Protein AF-A0A7Y4T714-F1 (afdb_monomer_lite)

Structure (mmCIF, N/CA/C/O backbone):
data_AF-A0A7Y4T714-F1
#
_entry.id   AF-A0A7Y4T714-F1
#
loop_
_atom_site.group_PDB
_atom_site.id
_atom_site.type_symbol
_atom_site.label_atom_id
_atom_site.label_alt_id
_atom_site.label_comp_id
_atom_site.label_asym_id
_atom_site.label_entity_id
_atom_site.label_seq_id
_atom_site.pdbx_PDB_ins_code
_atom_site.Cartn_x
_atom_site.Cartn_y
_atom_site.Cartn_z
_atom_site.occupancy
_atom_site.B_iso_or_equiv
_atom_site.auth_seq_id
_atom_site.auth_comp_id
_atom_site.auth_asym_id
_atom_site.auth_atom_id
_atom_site.pdbx_PDB_model_num
ATOM 1 N N . MET A 1 1 ? 36.665 -15.129 -54.058 1.00 60.12 1 MET A N 1
ATOM 2 C CA . MET A 1 1 ? 36.441 -14.141 -52.974 1.00 60.12 1 MET A CA 1
ATOM 3 C C . MET A 1 1 ? 37.020 -14.735 -51.692 1.00 60.12 1 MET A C 1
ATOM 5 O O . MET A 1 1 ? 36.632 -15.840 -51.349 1.00 60.12 1 MET A O 1
ATOM 9 N N . SER A 1 2 ? 38.037 -14.123 -51.074 1.00 74.81 2 SER A N 1
ATOM 10 C CA . SER A 1 2 ? 38.825 -14.779 -50.013 1.00 74.81 2 SER A CA 1
ATOM 11 C C . SER A 1 2 ? 38.072 -14.863 -48.677 1.00 74.81 2 SER A C 1
ATOM 13 O O . SER A 1 2 ? 37.414 -13.905 -48.274 1.00 74.81 2 SER A O 1
ATOM 15 N N . LEU A 1 3 ? 38.205 -15.997 -47.976 1.00 86.75 3 LEU A N 1
ATOM 16 C CA . LEU A 1 3 ? 37.586 -16.323 -46.675 1.00 86.75 3 LEU A CA 1
ATOM 17 C C . LEU A 1 3 ? 37.706 -15.195 -45.629 1.00 86.75 3 LEU A C 1
ATOM 19 O O . LEU A 1 3 ? 36.787 -14.938 -44.857 1.00 86.75 3 LEU A O 1
ATOM 23 N N . ARG A 1 4 ? 38.811 -14.445 -45.674 1.00 87.75 4 ARG A N 1
ATOM 24 C CA . ARG A 1 4 ? 39.078 -13.278 -44.823 1.00 87.75 4 ARG A CA 1
ATOM 25 C C . ARG A 1 4 ? 38.040 -12.158 -44.967 1.00 87.75 4 ARG A C 1
ATOM 27 O O . ARG A 1 4 ? 37.714 -11.513 -43.978 1.00 87.75 4 ARG A O 1
ATOM 34 N N . ARG A 1 5 ? 37.511 -11.916 -46.171 1.00 87.69 5 ARG A N 1
ATOM 35 C CA . ARG A 1 5 ? 36.491 -10.874 -46.402 1.00 87.69 5 ARG A CA 1
ATOM 36 C C . ARG A 1 5 ? 35.148 -11.244 -45.770 1.00 87.69 5 ARG A C 1
ATOM 38 O O . ARG A 1 5 ? 34.500 -10.377 -45.199 1.00 87.69 5 ARG A O 1
ATOM 45 N N . TRP A 1 6 ? 34.780 -12.523 -45.822 1.00 91.44 6 TRP A N 1
ATOM 46 C CA . TRP A 1 6 ? 33.579 -13.038 -45.163 1.00 91.44 6 TRP A CA 1
ATOM 47 C C . TRP A 1 6 ? 33.697 -12.969 -43.643 1.00 91.44 6 TRP A C 1
ATOM 49 O O . TRP A 1 6 ? 32.791 -12.463 -42.995 1.00 91.44 6 TRP A O 1
ATOM 59 N N . ALA A 1 7 ? 34.841 -13.370 -43.082 1.00 93.00 7 ALA A N 1
ATOM 60 C CA . ALA A 1 7 ? 35.075 -13.291 -41.640 1.00 93.00 7 ALA A CA 1
ATOM 61 C C . ALA A 1 7 ? 34.966 -11.853 -41.096 1.00 93.00 7 ALA A C 1
ATOM 63 O O . ALA A 1 7 ? 34.316 -11.627 -40.078 1.00 93.00 7 ALA A O 1
ATOM 64 N N . ILE A 1 8 ? 35.553 -10.874 -41.797 1.00 94.31 8 ILE A N 1
ATOM 65 C CA . ILE A 1 8 ? 35.474 -9.455 -41.413 1.00 94.31 8 ILE A CA 1
ATOM 66 C C . ILE A 1 8 ? 34.034 -8.939 -41.519 1.00 94.31 8 ILE A C 1
ATOM 68 O O . ILE A 1 8 ? 33.565 -8.257 -40.610 1.00 94.31 8 ILE A O 1
ATOM 72 N N . GLY A 1 9 ? 33.325 -9.286 -42.598 1.00 94.75 9 GLY A N 1
ATOM 73 C CA . GLY A 1 9 ? 31.922 -8.911 -42.773 1.00 94.75 9 GLY A CA 1
ATOM 74 C C . GLY A 1 9 ? 31.040 -9.447 -41.646 1.00 94.75 9 GLY A C 1
ATOM 75 O O . GLY A 1 9 ? 30.298 -8.683 -41.033 1.00 94.75 9 GLY A O 1
ATOM 76 N N . THR A 1 10 ? 31.179 -10.730 -41.306 1.00 95.25 10 THR A N 1
ATOM 77 C CA . THR A 1 10 ? 30.423 -11.351 -40.211 1.00 95.25 10 THR A CA 1
ATOM 78 C C . THR A 1 10 ? 30.734 -10.699 -38.865 1.00 95.25 10 THR A C 1
ATOM 80 O O . THR A 1 10 ? 29.812 -10.385 -38.116 1.00 95.25 10 THR A O 1
ATOM 83 N N . ALA A 1 11 ? 32.009 -10.437 -38.564 1.00 96.56 11 ALA A N 1
ATOM 84 C CA . ALA A 1 11 ? 32.400 -9.787 -37.314 1.00 96.56 11 ALA A CA 1
ATOM 85 C C . ALA A 1 11 ? 31.814 -8.369 -37.185 1.00 96.56 11 ALA A C 1
ATOM 87 O O . ALA A 1 11 ? 31.322 -8.005 -36.119 1.00 96.56 11 ALA A O 1
ATOM 88 N N . ALA A 1 12 ? 31.808 -7.592 -38.273 1.00 96.62 12 ALA A N 1
ATOM 89 C CA . ALA A 1 12 ? 31.213 -6.258 -38.287 1.00 96.62 12 ALA A CA 1
ATOM 90 C C . ALA A 1 12 ? 29.697 -6.304 -38.040 1.00 96.62 12 ALA A C 1
ATOM 92 O O . ALA A 1 12 ? 29.182 -5.518 -37.247 1.00 96.62 12 ALA A O 1
ATOM 93 N N . VAL A 1 13 ? 28.989 -7.255 -38.658 1.00 97.69 13 VAL A N 1
ATOM 94 C CA . VAL A 1 13 ? 27.546 -7.442 -38.437 1.00 97.69 13 VAL A CA 1
ATOM 95 C C . VAL A 1 13 ? 27.257 -7.811 -36.983 1.00 97.69 13 VAL A C 1
ATOM 97 O O . VAL A 1 13 ? 26.388 -7.201 -36.366 1.00 97.69 13 VAL A O 1
ATOM 100 N N . VAL A 1 14 ? 28.011 -8.751 -36.407 1.00 98.00 14 VAL A N 1
ATOM 101 C CA . VAL A 1 14 ? 27.857 -9.135 -34.995 1.00 98.00 14 VAL A CA 1
ATOM 102 C C . VAL A 1 14 ? 28.109 -7.945 -34.070 1.00 98.00 14 VAL A C 1
ATOM 104 O O . VAL A 1 14 ? 27.341 -7.736 -33.136 1.00 98.00 14 VAL A O 1
ATOM 107 N N . ALA A 1 15 ? 29.135 -7.135 -34.342 1.00 97.69 15 ALA A N 1
ATOM 108 C CA . ALA A 1 15 ? 29.434 -5.952 -33.541 1.00 97.69 15 ALA A CA 1
ATOM 109 C C . ALA A 1 15 ? 28.303 -4.913 -33.600 1.00 97.69 15 ALA A C 1
ATOM 111 O O . ALA A 1 15 ? 27.901 -4.387 -32.564 1.00 97.69 15 ALA A O 1
ATOM 112 N N . VAL A 1 16 ? 27.749 -4.654 -34.790 1.00 98.06 16 VAL A N 1
ATOM 113 C CA . VAL A 1 16 ? 26.621 -3.727 -34.966 1.00 98.06 16 VAL A CA 1
ATOM 114 C C . VAL A 1 16 ? 25.366 -4.244 -34.264 1.00 98.06 16 VAL A C 1
ATOM 116 O O . VAL A 1 16 ? 24.712 -3.481 -33.557 1.00 98.06 16 VAL A O 1
ATOM 119 N N . LEU A 1 17 ? 25.047 -5.533 -34.401 1.00 98.00 17 LEU A N 1
ATOM 120 C CA . LEU A 1 17 ? 23.901 -6.142 -33.721 1.00 98.00 17 LEU A CA 1
ATOM 121 C C . LEU A 1 17 ? 24.076 -6.148 -32.200 1.00 98.00 17 LEU A C 1
ATOM 123 O O . LEU A 1 17 ? 23.128 -5.848 -31.482 1.00 98.00 17 LEU A O 1
ATOM 127 N N . GLY A 1 18 ? 25.281 -6.435 -31.708 1.00 98.06 18 GLY A N 1
ATOM 128 C CA . GLY A 1 18 ? 25.599 -6.389 -30.282 1.00 98.06 18 GLY A CA 1
ATOM 129 C C . GLY A 1 18 ? 25.473 -4.977 -29.711 1.00 98.06 18 GLY A C 1
ATOM 130 O O . GLY A 1 18 ? 24.812 -4.787 -28.693 1.00 98.06 18 GLY A O 1
ATOM 131 N N . ALA A 1 19 ? 26.037 -3.975 -30.392 1.00 97.88 19 ALA A N 1
ATOM 132 C CA . ALA A 1 19 ? 25.935 -2.576 -29.981 1.00 97.88 19 ALA A CA 1
ATOM 133 C C . ALA A 1 19 ? 24.484 -2.072 -30.029 1.00 97.88 19 ALA A C 1
ATOM 135 O O . ALA A 1 19 ? 24.007 -1.476 -29.065 1.00 97.88 19 ALA A O 1
ATOM 136 N N . GLY A 1 20 ? 23.759 -2.360 -31.114 1.00 98.12 20 GLY A N 1
ATOM 137 C CA . GLY A 1 20 ? 22.348 -2.003 -31.251 1.00 98.12 20 GLY A CA 1
ATOM 138 C C . GLY A 1 20 ? 21.469 -2.685 -30.201 1.00 98.12 20 GLY A C 1
ATOM 139 O O . GLY A 1 20 ? 20.645 -2.027 -29.569 1.00 98.12 20 GLY A O 1
ATOM 140 N N . GLY A 1 21 ? 21.692 -3.978 -29.953 1.00 97.44 21 GLY A N 1
ATOM 141 C CA . GLY A 1 21 ? 20.997 -4.740 -28.917 1.00 97.44 21 GLY A CA 1
ATOM 142 C C . GLY A 1 21 ? 21.272 -4.209 -27.511 1.00 97.44 21 GLY A C 1
ATOM 143 O O . GLY A 1 21 ? 20.344 -4.083 -26.717 1.00 97.44 21 GLY A O 1
ATOM 144 N N . TYR A 1 22 ? 22.516 -3.824 -27.214 1.00 97.56 22 TYR A N 1
ATOM 145 C CA . TYR A 1 22 ? 22.878 -3.214 -25.933 1.00 97.56 22 TYR A CA 1
ATOM 146 C C . TYR A 1 22 ? 22.20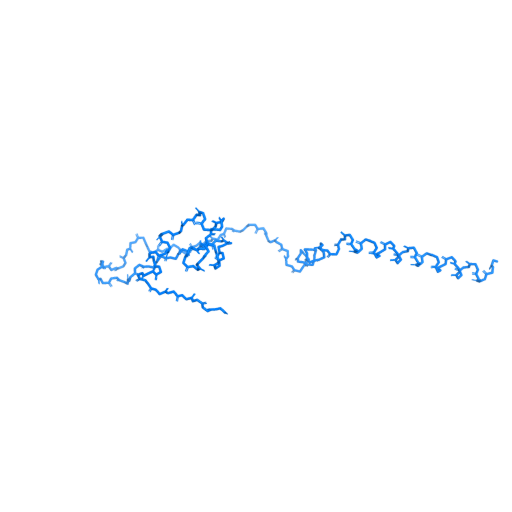3 -1.853 -25.728 1.00 97.56 22 TYR A C 1
ATOM 148 O O . TYR A 1 22 ? 21.635 -1.610 -24.666 1.00 97.56 22 TYR A O 1
ATOM 156 N N . ILE A 1 23 ? 22.209 -0.987 -26.746 1.00 98.00 23 ILE A N 1
ATOM 157 C CA . ILE A 1 23 ? 21.534 0.320 -26.692 1.00 98.00 23 ILE A CA 1
ATOM 158 C C . ILE A 1 23 ? 20.027 0.133 -26.481 1.00 98.00 23 ILE A C 1
ATOM 160 O O . ILE A 1 23 ? 19.442 0.770 -25.606 1.00 98.00 23 ILE A O 1
ATOM 164 N N . ALA A 1 24 ? 19.404 -0.780 -27.229 1.00 96.44 24 ALA A N 1
ATOM 165 C CA . ALA A 1 24 ? 17.991 -1.097 -27.057 1.00 96.44 24 ALA A CA 1
ATOM 166 C C . ALA A 1 24 ? 17.703 -1.638 -25.647 1.00 96.44 24 ALA A C 1
ATOM 168 O O . ALA A 1 24 ? 16.754 -1.199 -25.003 1.00 96.44 24 ALA A O 1
ATOM 169 N N . PHE A 1 25 ? 18.540 -2.536 -25.124 1.00 96.12 25 PHE A N 1
ATOM 170 C CA . PHE A 1 25 ? 18.386 -3.041 -23.762 1.00 96.12 25 PHE A CA 1
ATOM 171 C C . PHE A 1 25 ? 18.464 -1.911 -22.726 1.00 96.12 25 PHE A C 1
ATOM 173 O O . PHE A 1 25 ? 17.571 -1.796 -21.892 1.00 96.12 25 PHE A O 1
ATOM 180 N N . GLN A 1 26 ? 19.459 -1.023 -22.820 1.00 96.69 26 GLN A N 1
ATOM 181 C CA . GLN A 1 26 ? 19.577 0.146 -21.936 1.00 96.69 26 GLN A CA 1
ATOM 182 C C . GLN A 1 26 ? 18.326 1.038 -21.980 1.00 96.69 26 GLN A C 1
ATOM 184 O O . GLN A 1 26 ? 17.891 1.540 -20.946 1.00 96.69 26 GLN A O 1
ATOM 189 N N . GLN A 1 27 ? 17.712 1.192 -23.155 1.00 96.38 27 GLN A N 1
ATOM 190 C CA . GLN A 1 27 ? 16.512 2.008 -23.329 1.00 96.38 27 GLN A CA 1
ATOM 191 C C . GLN A 1 27 ? 15.212 1.329 -22.859 1.00 96.38 27 GLN A C 1
ATOM 193 O O . GLN A 1 27 ? 14.269 2.041 -22.516 1.00 96.38 27 GLN A O 1
ATOM 198 N N . TYR A 1 28 ? 15.136 -0.008 -22.848 1.00 96.69 28 TYR A N 1
ATOM 199 C CA . TYR A 1 28 ? 13.863 -0.733 -22.696 1.00 96.69 28 TYR A CA 1
ATOM 200 C C . TYR A 1 28 ? 13.820 -1.797 -21.591 1.00 96.69 28 TYR A C 1
ATOM 202 O O . TYR A 1 28 ? 12.768 -2.403 -21.387 1.00 96.69 28 TYR A O 1
ATOM 210 N N . TRP A 1 29 ? 14.909 -2.049 -20.861 1.00 96.50 29 TRP A N 1
ATOM 211 C CA . TRP A 1 29 ? 14.962 -3.134 -19.868 1.00 96.50 29 TRP A CA 1
ATOM 212 C C . TRP A 1 29 ? 13.846 -3.062 -18.808 1.00 96.50 29 TRP A C 1
ATOM 214 O O . TRP A 1 29 ? 13.354 -4.100 -18.372 1.00 96.50 29 TRP A O 1
ATOM 224 N N . TYR A 1 30 ? 13.394 -1.863 -18.429 1.00 95.44 30 TYR A N 1
ATOM 225 C CA . TYR A 1 30 ? 12.342 -1.665 -17.424 1.00 95.44 30 TYR A CA 1
ATOM 226 C C . TYR A 1 30 ? 10.936 -2.072 -17.901 1.00 95.44 30 TYR A C 1
ATOM 228 O O . TYR A 1 30 ? 10.047 -2.239 -17.072 1.00 95.44 30 TYR A O 1
ATOM 236 N N . TYR A 1 31 ? 10.722 -2.299 -19.204 1.00 95.88 31 TYR A N 1
ATOM 237 C CA . TYR A 1 31 ? 9.482 -2.903 -19.716 1.00 95.88 31 TYR A CA 1
ATOM 238 C C . TYR A 1 31 ? 9.467 -4.432 -19.585 1.00 95.88 31 TYR A C 1
ATOM 240 O O . TYR A 1 31 ? 8.393 -5.037 -19.616 1.00 95.88 31 TYR A O 1
ATOM 248 N N . LEU A 1 32 ? 10.633 -5.078 -19.437 1.00 94.88 32 LEU A N 1
ATOM 249 C CA . LEU A 1 32 ? 10.741 -6.542 -19.393 1.00 94.88 32 LEU A CA 1
ATOM 250 C C . LEU A 1 32 ? 9.902 -7.181 -18.274 1.00 94.88 32 LEU A C 1
ATOM 252 O O . LEU A 1 32 ? 9.261 -8.195 -18.559 1.00 94.88 32 LEU A O 1
ATOM 256 N N . PRO A 1 33 ? 9.829 -6.622 -17.045 1.00 95.50 33 PRO A N 1
ATOM 257 C CA . PRO A 1 33 ? 8.926 -7.135 -16.018 1.00 95.50 33 PRO A CA 1
ATOM 258 C C . PRO A 1 33 ? 7.457 -7.132 -16.461 1.00 95.50 33 PRO A C 1
ATOM 260 O O . PRO A 1 33 ? 6.783 -8.145 -16.307 1.00 95.50 33 PRO A O 1
ATOM 263 N N . GLY A 1 34 ? 6.984 -6.045 -17.082 1.00 94.62 34 GLY A N 1
ATOM 264 C CA . GLY A 1 34 ? 5.602 -5.928 -17.558 1.00 94.62 34 GLY A CA 1
ATOM 265 C C . GLY A 1 34 ? 5.277 -6.894 -18.699 1.00 94.62 34 GLY A C 1
ATOM 266 O O . GLY A 1 34 ? 4.228 -7.532 -18.685 1.00 94.62 34 GLY A O 1
ATOM 267 N N . ILE A 1 35 ? 6.201 -7.080 -19.649 1.00 94.88 35 ILE A N 1
ATOM 268 C CA . ILE A 1 35 ? 6.052 -8.073 -20.728 1.00 94.88 35 ILE A CA 1
ATOM 269 C C . ILE A 1 35 ? 6.001 -9.488 -20.146 1.00 94.88 35 ILE A C 1
ATOM 271 O O . ILE A 1 35 ? 5.149 -10.289 -20.531 1.00 94.88 35 ILE A O 1
ATOM 275 N N . ARG A 1 36 ? 6.896 -9.799 -19.201 1.00 95.50 36 ARG A N 1
ATOM 276 C CA . ARG A 1 36 ? 6.915 -11.100 -18.528 1.00 95.50 36 ARG A CA 1
ATOM 277 C C . ARG A 1 36 ? 5.600 -11.353 -17.796 1.00 95.50 36 ARG A C 1
ATOM 279 O O . ARG A 1 36 ? 5.047 -12.435 -17.951 1.00 95.50 36 ARG A O 1
ATOM 286 N N . GLN A 1 37 ? 5.102 -10.370 -17.048 1.00 95.19 37 GLN A N 1
ATOM 287 C CA . GLN A 1 37 ? 3.824 -10.466 -16.347 1.00 95.19 37 GLN A CA 1
ATOM 288 C C . GLN A 1 37 ? 2.667 -10.667 -17.329 1.00 95.19 37 GLN A C 1
ATOM 290 O O . GLN A 1 37 ? 1.857 -11.555 -17.123 1.00 95.19 37 GLN A O 1
ATOM 295 N N . ALA A 1 38 ? 2.618 -9.925 -18.436 1.00 94.12 38 ALA A N 1
ATOM 296 C CA . ALA A 1 38 ? 1.551 -10.071 -19.425 1.00 94.12 38 ALA A CA 1
ATOM 297 C C . ALA A 1 38 ? 1.505 -11.469 -20.075 1.00 94.12 38 ALA A C 1
ATOM 299 O O . ALA A 1 38 ? 0.433 -11.929 -20.459 1.00 94.12 38 ALA A O 1
ATOM 300 N N . ILE A 1 39 ? 2.657 -12.137 -20.205 1.00 95.81 39 ILE A N 1
ATOM 301 C CA . ILE A 1 39 ? 2.757 -13.501 -20.746 1.00 95.81 39 ILE A CA 1
ATOM 302 C C . ILE A 1 39 ? 2.421 -14.554 -19.685 1.00 95.81 39 ILE A C 1
ATOM 304 O O . ILE A 1 39 ? 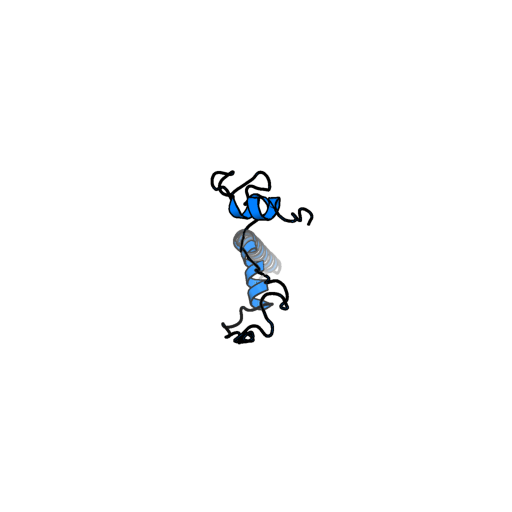1.724 -15.518 -19.990 1.00 95.81 39 ILE A O 1
ATOM 308 N N . MET A 1 40 ? 2.955 -14.402 -18.470 1.00 96.44 40 MET A N 1
ATOM 309 C CA . MET A 1 40 ? 2.822 -15.404 -17.406 1.00 96.44 40 MET A CA 1
ATOM 310 C C . MET A 1 40 ? 1.469 -15.315 -16.694 1.00 96.44 40 MET A C 1
ATOM 312 O O . MET A 1 40 ? 0.844 -16.340 -16.446 1.00 96.44 40 MET A O 1
ATOM 316 N N . ASP A 1 41 ? 1.008 -14.093 -16.429 1.00 95.69 41 ASP A N 1
ATOM 317 C CA . ASP A 1 41 ? -0.174 -13.763 -15.634 1.00 95.69 41 ASP A CA 1
ATOM 318 C C . ASP A 1 41 ? -1.049 -12.740 -16.385 1.00 95.69 41 ASP A C 1
ATOM 320 O O . ASP A 1 41 ? -1.156 -11.571 -15.990 1.00 95.69 41 ASP A O 1
ATOM 324 N N . PRO A 1 42 ? -1.661 -13.139 -17.516 1.00 94.50 42 PRO A N 1
ATOM 325 C CA . PRO A 1 42 ? -2.482 -12.237 -18.308 1.00 94.50 42 PRO A CA 1
ATOM 326 C C . PRO A 1 42 ? -3.690 -11.747 -17.501 1.00 94.50 42 PRO A C 1
ATOM 328 O O . PRO A 1 42 ? -4.401 -12.532 -16.864 1.00 94.50 42 PRO A O 1
ATOM 331 N N . ILE A 1 43 ? -3.943 -10.436 -17.575 1.00 91.44 43 ILE A N 1
ATOM 332 C CA . ILE A 1 43 ? -5.101 -9.792 -16.948 1.00 91.44 43 ILE A CA 1
ATOM 333 C C . ILE A 1 43 ? -6.371 -10.429 -17.513 1.00 91.44 43 ILE A C 1
ATOM 335 O O . ILE A 1 43 ? -6.606 -10.418 -18.722 1.00 91.44 43 ILE A O 1
ATOM 339 N N . GLN A 1 44 ? -7.185 -10.996 -16.628 1.00 93.56 44 GLN A N 1
ATOM 340 C CA . GLN A 1 44 ? -8.443 -11.625 -17.010 1.00 93.56 44 GLN A CA 1
ATOM 341 C C . GLN A 1 44 ? -9.521 -10.569 -17.284 1.00 93.56 44 GLN A C 1
ATOM 343 O O . GLN A 1 44 ? -9.473 -9.477 -16.711 1.00 93.56 44 GLN A O 1
ATOM 348 N N . PRO A 1 45 ? -10.526 -10.886 -18.118 1.00 95.81 45 PRO A N 1
ATOM 349 C CA . PRO A 1 45 ? -11.709 -10.049 -18.247 1.00 95.81 45 PRO A CA 1
ATOM 350 C C . PRO A 1 45 ? -12.375 -9.807 -16.889 1.00 95.81 45 PRO A C 1
ATOM 352 O O . PRO A 1 45 ? -12.348 -10.669 -16.005 1.00 95.81 45 PRO A O 1
ATOM 355 N N . THR A 1 46 ? -13.019 -8.648 -16.739 1.00 95.44 46 THR A N 1
ATOM 356 C CA . THR A 1 46 ? -13.866 -8.36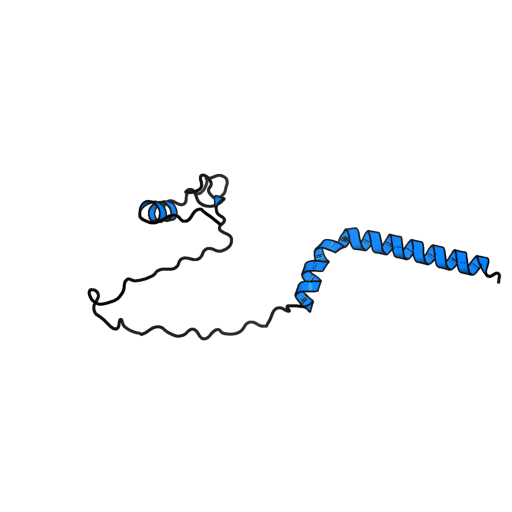8 -15.578 1.00 95.44 46 THR A CA 1
ATOM 357 C C . THR A 1 46 ? -14.913 -9.469 -15.435 1.00 95.44 46 THR A C 1
ATOM 359 O O . THR A 1 46 ? -15.594 -9.819 -16.398 1.00 95.44 46 THR A O 1
ATOM 362 N N . ARG A 1 47 ? -15.031 -10.014 -14.224 1.00 93.25 47 ARG A N 1
ATOM 363 C CA . ARG A 1 47 ? -16.046 -11.001 -13.861 1.00 93.25 47 ARG A CA 1
ATOM 364 C C . ARG A 1 47 ? -16.908 -10.440 -12.748 1.00 93.25 47 ARG A C 1
ATOM 366 O O . ARG A 1 47 ? -16.381 -9.848 -11.804 1.00 93.25 47 ARG A O 1
ATOM 373 N N . ASP A 1 48 ? -18.203 -10.684 -12.837 1.00 93.94 48 ASP A N 1
ATOM 374 C CA . ASP A 1 48 ? -19.099 -10.375 -11.737 1.00 93.94 48 ASP A CA 1
ATOM 375 C C . ASP A 1 48 ? -18.797 -11.315 -10.570 1.00 93.94 48 ASP A C 1
ATOM 377 O O . ASP A 1 48 ? -18.719 -12.538 -10.721 1.00 93.94 48 ASP A O 1
ATOM 381 N N . VAL A 1 49 ? -18.591 -10.733 -9.393 1.00 90.12 49 VAL A N 1
ATOM 382 C CA . VAL A 1 49 ? -18.444 -11.484 -8.150 1.00 90.12 49 VAL A CA 1
ATOM 383 C C . VAL A 1 49 ? -19.812 -11.522 -7.486 1.00 90.12 49 VAL A C 1
ATOM 385 O O . VAL A 1 49 ? -20.319 -10.497 -7.031 1.00 90.12 49 VAL A O 1
ATOM 388 N N . VAL A 1 50 ? -20.422 -12.708 -7.447 1.00 91.31 50 VAL A N 1
ATOM 389 C CA . VAL A 1 50 ? -21.653 -12.930 -6.684 1.00 91.31 50 VAL A CA 1
ATOM 390 C C . VAL A 1 50 ? -21.268 -13.060 -5.219 1.00 91.31 50 VAL A C 1
ATOM 392 O O . VAL A 1 50 ? -20.819 -14.112 -4.770 1.00 91.31 50 VAL A O 1
ATOM 395 N N . TRP A 1 51 ? -21.403 -11.963 -4.486 1.00 90.00 51 TRP A N 1
ATOM 396 C CA . TRP A 1 51 ? -21.202 -11.960 -3.046 1.00 90.00 51 TRP A CA 1
ATOM 397 C C . TRP A 1 51 ? -22.339 -12.705 -2.355 1.00 90.00 51 TRP A C 1
ATOM 399 O O . TRP A 1 51 ? -23.509 -12.535 -2.705 1.00 90.00 51 TRP A O 1
ATOM 409 N N . GLU A 1 52 ? -22.000 -13.515 -1.356 1.00 90.00 52 GLU A N 1
ATOM 410 C CA . GLU A 1 52 ? -23.011 -14.102 -0.487 1.00 90.00 52 GLU A CA 1
ATOM 411 C C . GLU A 1 52 ? -23.699 -12.974 0.283 1.00 90.00 52 GLU A C 1
ATOM 413 O O . GLU A 1 52 ? -23.062 -12.182 0.984 1.00 90.00 52 GLU A O 1
ATOM 418 N N . LYS A 1 53 ? -25.016 -12.858 0.104 1.00 86.44 53 LYS A N 1
ATOM 419 C CA . LYS A 1 53 ? -25.805 -11.883 0.845 1.00 86.44 53 LYS A CA 1
ATOM 420 C C . LYS A 1 53 ? -25.891 -12.357 2.293 1.00 86.44 53 LYS A C 1
ATOM 422 O O . LYS A 1 53 ? -26.353 -13.464 2.553 1.00 86.44 53 LYS A O 1
ATOM 427 N N . GLY A 1 54 ? -25.481 -11.504 3.229 1.00 83.62 54 GLY A N 1
ATOM 428 C CA . GLY A 1 54 ? -25.748 -11.732 4.647 1.00 83.62 54 GLY A CA 1
ATOM 429 C C . GLY A 1 54 ? -27.256 -11.815 4.943 1.00 83.62 54 GLY A C 1
ATOM 430 O O . GLY A 1 54 ? -28.077 -11.439 4.102 1.00 83.62 54 GLY A O 1
ATOM 431 N N . PRO A 1 55 ? -27.647 -12.299 6.132 1.00 85.31 55 PRO A N 1
ATOM 432 C CA . PRO A 1 55 ? -29.053 -12.413 6.506 1.00 85.31 55 PRO A CA 1
ATOM 433 C C . PRO A 1 55 ? -29.756 -11.045 6.485 1.00 85.31 55 PRO A C 1
ATOM 435 O O . PRO A 1 55 ? -29.194 -10.044 6.925 1.00 85.31 55 PRO A O 1
ATOM 438 N N . ASP A 1 56 ? -31.006 -11.011 6.009 1.00 86.44 56 ASP A N 1
ATOM 439 C CA . ASP A 1 56 ? -31.810 -9.779 5.882 1.00 86.44 56 ASP A CA 1
ATOM 440 C C . ASP A 1 56 ? -32.151 -9.127 7.229 1.00 86.44 56 ASP A C 1
ATOM 442 O O . ASP A 1 56 ? -32.455 -7.935 7.297 1.00 86.44 56 ASP A O 1
ATOM 446 N N . ALA A 1 57 ? -32.107 -9.910 8.305 1.00 84.81 57 ALA A N 1
ATOM 447 C CA . ALA A 1 57 ? -32.325 -9.446 9.661 1.00 84.81 57 ALA A CA 1
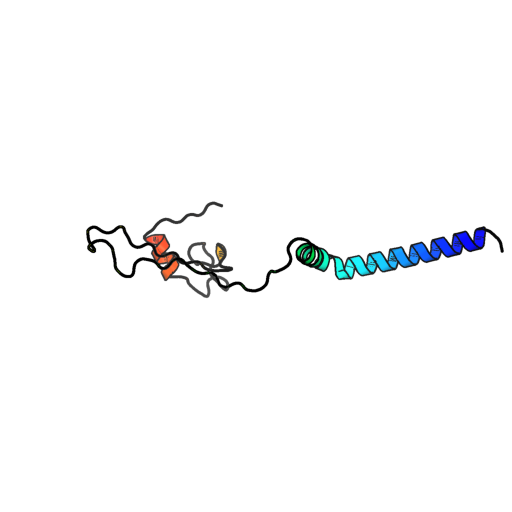ATOM 448 C C . ALA A 1 57 ? -31.365 -10.151 10.632 1.00 84.81 57 ALA A C 1
ATOM 450 O O . ALA A 1 57 ? -30.976 -11.300 10.397 1.00 84.81 57 ALA A O 1
ATOM 451 N N . PRO A 1 58 ? -30.996 -9.497 11.746 1.00 81.69 58 PRO A N 1
ATOM 452 C CA . PRO A 1 58 ? -30.223 -10.132 12.803 1.00 81.69 58 PRO A CA 1
ATOM 453 C C . PRO A 1 58 ? -30.941 -11.375 13.342 1.00 81.69 58 PRO A C 1
ATOM 455 O O . PRO A 1 58 ? -32.129 -11.325 13.651 1.00 81.69 58 PRO A O 1
ATOM 458 N N . ALA A 1 59 ? -30.209 -12.478 13.510 1.00 82.62 59 ALA A N 1
ATOM 459 C CA . ALA A 1 59 ? -30.759 -13.728 14.045 1.00 82.62 59 ALA A CA 1
ATOM 460 C C . ALA A 1 59 ? -31.103 -13.662 15.548 1.00 82.62 59 ALA A C 1
ATOM 462 O O . ALA A 1 59 ? -31.785 -14.542 16.065 1.00 82.62 59 ALA A O 1
ATOM 463 N N . ALA A 1 60 ? -30.615 -12.638 16.252 1.00 85.19 60 ALA A N 1
ATOM 464 C CA . ALA A 1 60 ? -30.772 -12.473 17.689 1.00 85.19 60 ALA A CA 1
ATOM 465 C C . ALA A 1 60 ? -30.969 -10.997 18.064 1.00 85.19 60 ALA A C 1
ATOM 467 O O . ALA A 1 60 ? -30.665 -10.086 17.286 1.00 85.19 60 ALA A O 1
ATOM 468 N N . SER A 1 61 ? -31.480 -10.774 19.276 1.00 87.19 61 SER A N 1
ATOM 469 C CA . SER A 1 61 ? -31.671 -9.443 19.853 1.00 87.19 61 SER A CA 1
ATOM 470 C C . SER A 1 61 ? -30.331 -8.706 20.008 1.00 87.19 61 SER A C 1
ATOM 472 O O . SER A 1 61 ? -29.261 -9.313 19.985 1.00 87.19 61 SER A O 1
ATOM 474 N N . ALA A 1 62 ? -30.362 -7.382 20.188 1.00 85.12 62 ALA A N 1
ATOM 475 C CA . ALA A 1 62 ? -29.138 -6.588 20.312 1.00 85.12 62 ALA A CA 1
ATOM 476 C C . ALA A 1 62 ? -28.223 -7.014 21.476 1.00 85.12 62 ALA A C 1
ATOM 478 O O . ALA A 1 62 ? -27.017 -6.804 21.384 1.00 85.12 62 ALA A O 1
ATOM 479 N N . THR A 1 63 ? -28.784 -7.610 22.530 1.00 87.25 63 THR A N 1
ATOM 480 C CA . THR A 1 63 ? -28.049 -8.105 23.702 1.00 87.25 63 THR A CA 1
ATOM 481 C C . THR A 1 63 ? -27.518 -9.526 23.533 1.00 87.25 63 THR A C 1
ATOM 483 O O . THR A 1 63 ? -26.530 -9.865 24.175 1.00 87.25 63 THR A O 1
ATOM 486 N N . ASP A 1 64 ? -28.132 -10.333 22.664 1.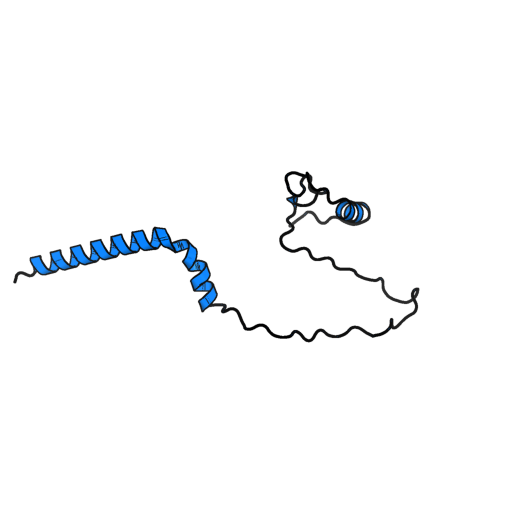00 91.62 64 ASP A N 1
ATOM 487 C CA . ASP A 1 64 ? -27.783 -11.753 22.481 1.00 91.62 64 ASP A CA 1
ATOM 488 C C . ASP A 1 64 ? -26.965 -12.011 21.206 1.00 91.62 64 ASP A C 1
ATOM 490 O O . ASP A 1 64 ? -26.484 -13.121 20.972 1.00 91.62 64 ASP A O 1
ATOM 494 N N . ARG A 1 65 ? -26.827 -10.999 20.343 1.00 88.94 65 ARG A N 1
ATOM 495 C CA . ARG A 1 65 ? -26.066 -11.099 19.096 1.00 88.94 65 ARG A CA 1
ATOM 496 C C . ARG A 1 65 ? -24.568 -10.847 19.325 1.00 88.94 65 ARG A C 1
ATOM 498 O O . ARG A 1 65 ? -24.207 -10.041 20.182 1.00 88.94 65 ARG A O 1
ATOM 505 N N . PRO A 1 66 ? -23.686 -11.450 18.510 1.00 87.50 66 PRO A N 1
ATOM 506 C CA . PRO A 1 66 ? -22.271 -11.097 18.502 1.00 87.50 66 PRO A CA 1
ATOM 507 C C . PRO A 1 66 ? -22.034 -9.597 18.231 1.00 87.50 66 PRO A C 1
ATOM 509 O O . PRO A 1 66 ? -22.887 -8.936 17.618 1.00 87.50 66 PRO A O 1
ATOM 512 N N . PRO A 1 67 ? -20.866 -9.053 18.631 1.00 89.19 67 PRO A N 1
ATOM 513 C CA . PRO A 1 67 ? -20.471 -7.692 18.284 1.00 89.19 67 PRO A CA 1
ATOM 514 C C . PRO A 1 67 ? -20.483 -7.455 16.769 1.00 89.19 67 PRO A C 1
ATOM 516 O O . PRO A 1 67 ? -20.194 -8.352 15.980 1.00 89.19 67 PRO A O 1
ATOM 519 N N . ASN A 1 68 ? -20.779 -6.221 16.359 1.00 87.81 68 ASN A N 1
ATOM 520 C CA . ASN A 1 68 ? -20.587 -5.814 14.969 1.00 87.81 68 ASN A CA 1
ATOM 521 C C . ASN A 1 68 ? -19.092 -5.678 14.676 1.00 87.81 68 ASN A C 1
ATOM 523 O O . ASN A 1 68 ? -18.363 -5.096 15.477 1.00 87.81 68 ASN A O 1
ATOM 527 N N . ILE A 1 69 ? -18.662 -6.139 13.504 1.00 91.25 69 ILE A N 1
ATOM 528 C CA . ILE A 1 69 ? -17.301 -5.928 13.009 1.00 91.25 69 ILE A CA 1
ATOM 529 C C . ILE A 1 69 ? -17.376 -4.964 11.828 1.00 91.25 69 ILE A C 1
ATOM 531 O O . ILE A 1 69 ? -18.126 -5.199 10.882 1.00 91.25 69 ILE A O 1
ATOM 535 N N . ILE A 1 70 ? -16.598 -3.885 11.886 1.00 93.06 70 ILE A N 1
ATOM 536 C CA . ILE A 1 70 ? -16.409 -2.951 10.775 1.00 93.06 70 ILE A CA 1
ATOM 537 C C . ILE A 1 70 ? -14.951 -3.069 10.339 1.00 93.06 70 ILE A C 1
ATOM 539 O O . ILE A 1 70 ? -14.050 -2.781 11.123 1.00 93.06 70 ILE A O 1
ATOM 543 N N . LEU A 1 71 ? -14.731 -3.502 9.098 1.00 95.12 71 LEU A N 1
ATOM 544 C CA . LEU A 1 71 ? -13.411 -3.542 8.477 1.00 95.12 71 LEU A CA 1
ATOM 545 C C . LEU A 1 71 ? -13.277 -2.357 7.520 1.00 95.12 71 LEU A C 1
ATOM 547 O O . LEU A 1 71 ? -14.019 -2.260 6.544 1.00 95.12 71 LEU A O 1
ATOM 551 N N . ILE A 1 72 ? -12.327 -1.471 7.806 1.00 94.81 72 ILE A N 1
ATOM 552 C CA . ILE A 1 72 ? -11.957 -0.356 6.933 1.00 94.81 72 ILE A CA 1
ATOM 553 C C . ILE A 1 72 ? -10.654 -0.747 6.239 1.00 94.81 72 ILE A C 1
ATOM 555 O O . ILE A 1 72 ? -9.667 -1.038 6.910 1.00 94.81 72 ILE A O 1
ATOM 559 N N . VAL A 1 73 ? -10.658 -0.762 4.907 1.00 95.50 73 VAL A N 1
ATOM 560 C CA . VAL A 1 73 ? -9.469 -1.031 4.090 1.00 95.50 73 VAL A CA 1
ATOM 561 C C . VAL A 1 73 ? -9.147 0.229 3.304 1.00 95.50 73 VAL A C 1
ATOM 563 O O . VAL A 1 73 ? -10.015 0.759 2.610 1.00 95.50 73 VAL A O 1
ATOM 566 N N . ALA A 1 74 ? -7.914 0.708 3.435 1.00 94.00 74 ALA A N 1
ATOM 567 C CA . ALA A 1 74 ? -7.387 1.822 2.663 1.00 94.00 74 ALA A CA 1
ATOM 568 C C . ALA A 1 74 ? -6.308 1.295 1.714 1.00 94.00 74 ALA A C 1
ATOM 570 O O . ALA A 1 74 ? -5.424 0.554 2.139 1.00 94.00 74 ALA A O 1
ATOM 571 N N . ASP A 1 75 ? -6.418 1.664 0.441 1.00 95.25 75 ASP A N 1
ATOM 572 C CA . ASP A 1 75 ? -5.414 1.363 -0.576 1.00 95.25 75 ASP A CA 1
ATOM 573 C C . ASP A 1 75 ? -4.297 2.413 -0.537 1.00 95.25 75 ASP A C 1
ATOM 575 O O . ASP A 1 75 ? -4.567 3.577 -0.229 1.00 95.25 75 ASP A O 1
ATOM 579 N N . ASP A 1 76 ? -3.061 1.997 -0.813 1.00 91.88 76 ASP A N 1
ATOM 580 C CA . ASP A 1 76 ? -1.862 2.855 -0.830 1.00 91.88 76 ASP A CA 1
A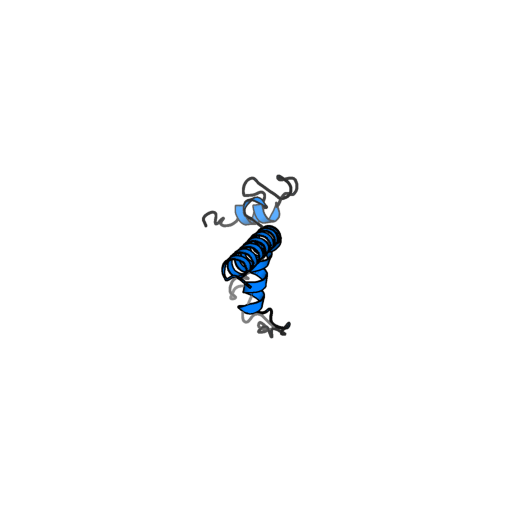TOM 581 C C . ASP A 1 76 ? -1.638 3.737 0.424 1.00 91.88 76 ASP A C 1
ATOM 583 O O . ASP A 1 76 ? -0.927 4.741 0.373 1.00 91.88 76 ASP A O 1
ATOM 587 N N . LEU A 1 77 ? -2.196 3.362 1.582 1.00 90.44 77 LEU A N 1
ATOM 588 C CA . LEU A 1 77 ? -1.961 4.054 2.851 1.00 90.44 77 LEU A CA 1
ATOM 589 C C . LEU A 1 77 ? -0.813 3.384 3.619 1.00 90.44 77 LEU A C 1
ATOM 591 O O . LEU A 1 77 ? -0.995 2.345 4.258 1.00 90.44 77 LEU A O 1
ATOM 595 N N . GLY A 1 78 ? 0.378 3.974 3.556 1.00 88.12 78 GLY A N 1
ATOM 596 C CA . GLY A 1 78 ? 1.570 3.481 4.233 1.00 88.12 78 GLY A CA 1
ATOM 597 C C . GLY A 1 78 ? 1.648 3.863 5.714 1.00 88.12 78 GLY A C 1
ATOM 598 O O . GLY A 1 78 ? 0.952 4.749 6.208 1.00 88.12 78 GLY A O 1
ATOM 599 N N . TYR A 1 79 ? 2.576 3.225 6.435 1.00 88.31 79 TYR A N 1
ATOM 600 C CA . TYR A 1 79 ? 2.798 3.465 7.869 1.00 88.31 79 TYR A CA 1
ATOM 601 C C . TYR A 1 79 ? 3.059 4.944 8.198 1.00 88.31 79 TYR A C 1
ATOM 603 O O . TYR A 1 79 ? 2.562 5.444 9.200 1.00 88.31 79 TYR A O 1
ATOM 611 N N . ASN A 1 80 ? 3.807 5.653 7.347 1.00 88.62 80 ASN A N 1
ATOM 612 C CA . ASN A 1 80 ? 4.163 7.061 7.553 1.00 88.62 80 ASN A CA 1
ATOM 613 C C . ASN A 1 80 ? 3.083 8.052 7.079 1.00 88.62 80 ASN A C 1
ATOM 615 O O . ASN A 1 80 ? 3.246 9.255 7.285 1.00 88.62 80 ASN A O 1
ATOM 619 N N . ASP A 1 81 ? 1.998 7.582 6.458 1.00 89.44 81 ASP A N 1
ATOM 620 C CA . ASP A 1 81 ? 0.946 8.450 5.911 1.00 89.44 81 ASP A CA 1
ATOM 621 C C . ASP A 1 81 ? -0.121 8.833 6.951 1.00 89.44 81 ASP A C 1
ATOM 623 O O . ASP A 1 81 ? -0.931 9.728 6.702 1.00 89.44 81 ASP A O 1
ATOM 627 N N . ILE A 1 82 ? -0.095 8.214 8.137 1.00 91.06 82 ILE A N 1
ATOM 628 C CA . ILE A 1 82 ? -0.970 8.529 9.277 1.00 91.06 82 ILE A CA 1
ATOM 629 C C . ILE A 1 82 ? -0.219 9.311 10.363 1.00 91.06 82 ILE A C 1
ATOM 631 O O . ILE A 1 82 ? 0.979 9.105 10.587 1.00 91.06 82 ILE A O 1
ATOM 635 N N . THR A 1 83 ? -0.919 10.198 11.074 1.00 91.19 83 THR A N 1
ATOM 636 C CA . THR A 1 83 ? -0.293 11.056 12.098 1.00 91.19 83 THR A CA 1
ATOM 637 C C . THR A 1 83 ? 0.216 10.285 13.310 1.00 91.19 83 THR A C 1
ATOM 639 O O . THR A 1 83 ? 1.235 10.664 13.888 1.00 91.19 83 THR A O 1
ATOM 642 N N . LEU A 1 84 ? -0.417 9.160 13.647 1.00 89.69 84 LEU A N 1
ATOM 643 C CA . LEU A 1 84 ? -0.001 8.261 14.727 1.00 89.69 84 LEU A CA 1
ATOM 644 C C . LEU A 1 84 ? 1.471 7.812 14.646 1.00 89.69 84 LEU A C 1
ATOM 646 O O . LEU A 1 84 ? 2.121 7.641 15.676 1.00 89.69 84 LEU A O 1
ATOM 650 N N . SER A 1 85 ? 2.011 7.646 13.438 1.00 85.94 85 SER A N 1
ATOM 651 C CA . SER A 1 85 ? 3.390 7.190 13.214 1.00 85.94 85 SER A CA 1
ATOM 652 C C . SER A 1 85 ? 4.427 8.320 13.251 1.00 85.94 85 SER A C 1
ATOM 654 O O . SER A 1 85 ? 5.586 8.108 12.896 1.00 85.94 85 SER A O 1
ATOM 656 N N . GLY A 1 86 ? 4.028 9.534 13.648 1.00 77.56 86 GLY A N 1
ATOM 657 C CA . GLY A 1 86 ? 4.873 10.732 13.598 1.00 77.56 86 GLY A CA 1
ATOM 658 C C . GLY A 1 86 ? 5.001 11.341 12.198 1.00 77.56 86 GLY A C 1
ATOM 659 O O . GLY A 1 86 ? 5.825 12.232 11.994 1.00 77.56 86 GLY A O 1
ATOM 660 N N . GLY A 1 87 ? 4.201 10.853 11.246 1.00 81.81 87 GLY A N 1
ATOM 661 C CA . GLY A 1 87 ? 4.121 11.348 9.877 1.00 81.81 87 GLY A CA 1
ATOM 662 C C . GLY A 1 87 ? 2.786 12.035 9.590 1.00 81.81 87 GLY A C 1
ATOM 663 O O . GLY A 1 87 ? 2.350 12.919 10.328 1.00 81.81 87 GLY A O 1
ATOM 664 N N . GLY A 1 88 ? 2.161 11.634 8.487 1.00 80.31 88 GLY A N 1
ATOM 665 C CA . GLY A 1 88 ? 0.951 12.225 7.926 1.00 80.31 88 GLY A CA 1
ATOM 666 C C . GLY A 1 88 ? 1.182 12.676 6.485 1.00 80.31 88 GLY A C 1
ATOM 667 O O . GLY A 1 88 ? 2.274 13.139 6.131 1.00 80.31 88 GLY A O 1
ATOM 668 N N . VAL A 1 89 ? 0.150 12.571 5.648 1.00 79.12 89 VAL A N 1
ATOM 669 C CA . VAL A 1 89 ? 0.225 13.001 4.244 1.00 79.12 89 VAL A CA 1
ATOM 670 C C . VAL A 1 89 ? 0.721 14.450 4.154 1.00 79.12 89 VAL A C 1
ATOM 672 O O . VAL A 1 89 ? 0.316 15.323 4.927 1.00 79.12 89 VAL A O 1
ATOM 675 N N . ALA A 1 90 ? 1.622 14.696 3.197 1.00 80.81 90 ALA A N 1
ATOM 676 C CA . ALA A 1 90 ? 2.276 15.987 2.987 1.00 80.81 90 ALA A CA 1
ATOM 677 C C . ALA A 1 90 ? 3.028 16.511 4.232 1.00 80.81 90 ALA A C 1
ATOM 679 O O . ALA A 1 90 ? 2.891 17.675 4.605 1.00 80.81 90 ALA A O 1
ATOM 680 N N . ASN A 1 91 ? 3.854 15.655 4.852 1.00 79.62 91 ASN A N 1
ATOM 681 C CA . ASN A 1 91 ? 4.656 15.963 6.048 1.00 79.62 91 ASN A CA 1
ATOM 682 C C . ASN A 1 91 ? 3.803 16.389 7.256 1.00 79.62 91 ASN A C 1
ATOM 684 O O . ASN A 1 91 ? 4.118 17.365 7.937 1.00 79.62 91 ASN A O 1
ATOM 688 N N . GLY A 1 92 ? 2.696 15.684 7.497 1.00 81.19 92 GLY A N 1
ATOM 689 C CA . GLY A 1 92 ? 1.796 15.970 8.617 1.00 81.19 92 GLY A CA 1
ATOM 690 C C . GLY A 1 92 ? 0.846 17.149 8.389 1.00 81.19 92 GLY A C 1
ATOM 691 O O . GLY A 1 92 ? 0.133 17.538 9.310 1.00 81.19 92 GLY A O 1
ATOM 692 N N . ALA A 1 93 ? 0.797 17.719 7.178 1.00 85.31 93 ALA A N 1
ATOM 693 C CA . ALA A 1 93 ? -0.149 18.789 6.856 1.00 85.31 93 ALA A CA 1
ATOM 694 C C . ALA A 1 93 ? -1.612 18.311 6.880 1.00 85.31 93 ALA A C 1
ATOM 696 O O . ALA A 1 93 ? -2.519 19.121 7.075 1.00 85.31 93 ALA A O 1
ATOM 697 N N . VAL A 1 94 ? -1.843 17.008 6.690 1.00 88.44 94 VAL A N 1
ATOM 698 C CA . VAL A 1 94 ? -3.172 16.395 6.758 1.00 88.44 94 VAL A CA 1
ATOM 699 C C . VAL A 1 94 ? -3.242 15.468 7.976 1.00 88.44 94 VAL A C 1
ATOM 701 O O . VAL A 1 94 ? -2.708 14.359 7.923 1.00 88.44 94 VAL A O 1
ATOM 704 N N . PRO A 1 95 ? -3.881 15.896 9.079 1.00 90.12 95 PRO A N 1
ATOM 705 C CA . PRO A 1 95 ? -4.003 15.066 10.268 1.00 90.12 95 PRO A CA 1
ATOM 706 C C . PRO A 1 95 ? -5.040 13.951 10.095 1.00 90.12 95 PRO A C 1
ATOM 708 O O . PRO A 1 95 ? -6.046 14.136 9.404 1.00 90.12 95 PRO A O 1
ATOM 711 N N . THR A 1 96 ? -4.847 12.822 10.788 1.00 94.12 96 THR A N 1
ATOM 712 C CA . THR A 1 96 ? -5.779 11.679 10.783 1.00 94.12 96 THR A CA 1
ATOM 713 C C . THR A 1 96 ? -6.466 11.468 12.141 1.00 94.12 96 THR A C 1
ATOM 715 O O . THR A 1 96 ? -6.394 10.374 12.698 1.00 94.12 96 THR A O 1
ATOM 718 N N . PRO A 1 97 ? -7.201 12.462 12.685 1.00 93.69 97 PRO A N 1
ATOM 719 C CA . PRO A 1 97 ? -7.670 12.439 14.076 1.00 93.69 97 PRO A CA 1
ATOM 720 C C . PRO A 1 97 ? -8.619 11.275 14.400 1.00 93.69 97 PRO A C 1
ATOM 722 O O . PRO A 1 97 ? -8.634 10.787 15.523 1.00 93.69 97 PRO A O 1
ATOM 725 N N . ASN A 1 98 ? -9.398 10.798 13.423 1.00 95.31 98 ASN A N 1
ATOM 726 C CA . ASN A 1 98 ? -10.291 9.652 13.626 1.00 95.31 98 ASN A CA 1
ATOM 727 C C . ASN A 1 98 ? -9.520 8.325 13.705 1.00 95.31 98 ASN A C 1
ATOM 729 O O . ASN A 1 98 ? -9.895 7.454 14.483 1.00 95.31 98 ASN A O 1
ATOM 733 N N . ILE A 1 99 ? -8.449 8.172 12.918 1.00 94.31 99 ILE A N 1
ATOM 734 C CA . ILE A 1 99 ? -7.575 6.990 12.986 1.00 94.31 99 ILE A CA 1
ATOM 735 C C . ILE A 1 99 ? -6.798 7.024 14.303 1.00 94.31 99 ILE A C 1
ATOM 737 O O . ILE A 1 99 ? -6.730 6.014 14.999 1.00 94.31 99 ILE A O 1
ATOM 741 N N . ASP A 1 100 ? -6.297 8.202 14.678 1.00 93.44 100 ASP A N 1
ATOM 742 C CA . ASP A 1 100 ? -5.586 8.412 15.937 1.00 93.44 100 ASP A CA 1
ATOM 743 C C . ASP A 1 100 ? -6.478 8.075 17.144 1.00 93.44 100 ASP A C 1
ATOM 745 O O . ASP A 1 100 ? -6.025 7.389 18.057 1.00 93.44 100 ASP A O 1
ATOM 749 N N . GLY A 1 101 ? -7.756 8.477 17.123 1.00 95.44 101 GLY A N 1
ATOM 750 C CA . GLY A 1 101 ? -8.730 8.138 18.168 1.00 95.44 101 GLY A CA 1
ATOM 751 C C . GLY A 1 101 ? -9.038 6.639 18.256 1.00 95.44 101 GLY A C 1
ATOM 752 O O . GLY A 1 101 ? -9.084 6.070 19.344 1.00 95.44 101 GLY A O 1
ATOM 753 N N . ILE A 1 102 ? -9.180 5.955 17.115 1.00 95.44 102 ILE A N 1
ATOM 754 C CA . ILE A 1 102 ? -9.347 4.490 17.099 1.00 95.44 102 ILE A CA 1
ATOM 755 C C . ILE A 1 102 ? -8.113 3.800 17.692 1.00 95.44 102 ILE A C 1
ATOM 757 O O . ILE A 1 102 ? -8.244 2.819 18.423 1.00 95.44 102 ILE A O 1
ATOM 761 N N . ALA A 1 103 ? -6.915 4.303 17.392 1.00 93.88 103 ALA A N 1
ATOM 762 C CA . ALA A 1 103 ? -5.678 3.749 17.921 1.00 93.88 103 ALA A CA 1
ATOM 763 C C . ALA A 1 103 ? -5.484 4.036 19.419 1.00 93.88 103 ALA A C 1
ATOM 765 O O . ALA A 1 103 ? -4.967 3.169 20.122 1.00 93.88 103 ALA A O 1
ATOM 766 N N . SER A 1 104 ? -5.898 5.211 19.914 1.00 94.25 104 SER A N 1
ATOM 767 C CA . SER A 1 104 ? -5.815 5.556 21.341 1.00 94.25 104 SER A CA 1
ATOM 768 C C . SER A 1 104 ? -6.770 4.737 22.200 1.00 94.25 104 SER A C 1
ATOM 770 O O . SER A 1 104 ? -6.412 4.350 23.311 1.00 94.25 104 SER A O 1
ATOM 772 N N . ASP A 1 105 ? -7.962 4.458 21.674 1.00 97.06 105 ASP A N 1
ATOM 773 C CA . ASP A 1 105 ? -9.016 3.729 22.386 1.00 97.06 105 ASP A CA 1
ATOM 774 C C . ASP A 1 105 ? -8.947 2.211 22.139 1.00 97.06 105 ASP A C 1
ATOM 776 O O . ASP A 1 105 ? -9.738 1.439 22.688 1.00 97.06 105 ASP A O 1
ATOM 780 N N . GLY A 1 106 ? -8.007 1.777 21.297 1.00 94.31 106 GLY A N 1
ATOM 781 C CA . GLY A 1 106 ? -7.881 0.409 20.818 1.00 94.31 106 GLY A CA 1
ATOM 782 C C . GLY A 1 106 ? -6.484 -0.175 21.007 1.00 94.31 106 GLY A C 1
ATOM 783 O O . GLY A 1 106 ? -5.794 0.067 21.995 1.00 94.31 106 GLY A O 1
ATOM 784 N N . ALA A 1 107 ? -6.083 -1.007 20.048 1.00 92.81 107 ALA A N 1
ATOM 785 C CA . ALA A 1 107 ? -4.766 -1.625 20.005 1.00 92.81 107 ALA A CA 1
ATOM 786 C C . ALA A 1 107 ? -4.052 -1.232 18.709 1.00 92.81 107 ALA A C 1
ATOM 788 O O . ALA A 1 107 ? -4.623 -1.342 17.625 1.00 92.81 107 ALA A O 1
ATOM 789 N N . ASN A 1 108 ? -2.792 -0.811 18.828 1.00 90.06 108 ASN A N 1
ATOM 790 C CA . ASN A 1 108 ? -1.937 -0.480 17.692 1.00 90.06 108 ASN A CA 1
ATOM 791 C C . ASN A 1 108 ? -0.937 -1.617 17.425 1.00 90.06 108 ASN A C 1
ATOM 793 O O . ASN A 1 108 ? -0.205 -2.029 18.327 1.00 90.06 108 ASN A O 1
ATOM 797 N N . LEU A 1 109 ? -0.899 -2.113 16.188 1.00 89.94 109 LEU A N 1
ATOM 798 C CA . LEU A 1 109 ? -0.001 -3.180 15.747 1.00 89.94 109 LEU A CA 1
ATOM 799 C C . LEU A 1 109 ? 1.125 -2.565 14.904 1.00 89.94 109 LEU A C 1
ATOM 801 O O . LEU A 1 109 ? 0.909 -2.200 13.754 1.00 89.94 109 LEU A O 1
ATOM 805 N N . THR A 1 110 ? 2.323 -2.436 15.479 1.00 85.25 110 THR A N 1
ATOM 806 C CA . THR A 1 110 ? 3.426 -1.637 14.902 1.00 85.25 110 THR A CA 1
ATOM 807 C C . THR A 1 110 ? 4.611 -2.446 14.365 1.00 85.25 110 THR A C 1
ATOM 809 O O . THR A 1 110 ? 5.589 -1.857 13.913 1.00 85.25 110 THR A O 1
ATOM 812 N N . GLN A 1 111 ? 4.562 -3.781 14.418 1.00 71.88 111 GLN A N 1
ATOM 813 C CA . GLN A 1 111 ? 5.627 -4.653 13.908 1.00 71.88 111 GLN A CA 1
ATOM 814 C C . GLN A 1 111 ? 5.179 -5.397 12.649 1.00 71.88 111 GLN A C 1
ATOM 816 O O . GLN A 1 111 ? 4.090 -5.972 12.626 1.00 71.88 111 GLN A O 1
ATOM 821 N N . SER A 1 112 ? 6.054 -5.407 11.642 1.00 56.34 112 SER A N 1
ATOM 822 C CA . SER A 1 112 ? 5.922 -6.110 10.360 1.00 56.34 112 SER A CA 1
ATOM 823 C C . SER A 1 112 ? 7.163 -6.941 10.077 1.00 56.34 112 SER A C 1
ATOM 825 O O . SER A 1 112 ? 8.262 -6.359 10.237 1.00 56.34 112 SER A O 1
#

Foldseek 3Di:
DDPVVVVVVVVVVVVVCVVVVVVVCVVCVVCVVVVVCCVPPNDDPDDDDDDDDDDPDFPDDPVPGDDDDDDDDDPPCDPQCAVVNVHHPPRCPDYDVVVVVCCVVHPDDDDD

pLDDT: mean 90.75, std 7.07, range [56.34, 98.12]

Sequence (112 aa):
MSLRRWAIGTAAVVAVLGAGGYIAFQQYWYYLPGIRQAIMDPIQPTRDVVWEKGPDAPAASATDRPPNIILIVADDLGYNDITLSGGGVANGAVPTPNIDGIASDGANLTQS

Secondary structure (DSSP, 8-state):
--HHHHHHHHHHHHHHHHHHHHHHHHHHGGGHHHHHHHHHSPPPPP----PPPPPSS-SS-TTTSPPP------SS--GGGSGGGT--HHHHTB--HHHHHHHHSS------

Radius of gyration: 29.97 Å; chains: 1; bounding box: 71×35×77 Å